Protein AF-A0A424R820-F1 (afdb_monomer_lite)

Sequence (99 aa):
MSPSSQWIGVVITNDLTDKNELLLVLMEECAEVQQEASKLMRFPSNSASDLEKEIGDLLCMIDLLHGWDLIRWDEIEKQAHRKREKLMKFSHFMGEDYE

Structure (mmCIF, N/CA/C/O backbone):
data_AF-A0A424R820-F1
#
_entry.id   AF-A0A424R820-F1
#
loop_
_atom_site.group_PDB
_atom_site.id
_atom_site.type_symbol
_atom_site.label_atom_id
_atom_site.label_alt_id
_atom_site.label_comp_id
_atom_site.label_asym_id
_atom_site.label_entity_id
_atom_site.label_seq_id
_atom_site.pdbx_PDB_ins_code
_atom_site.Car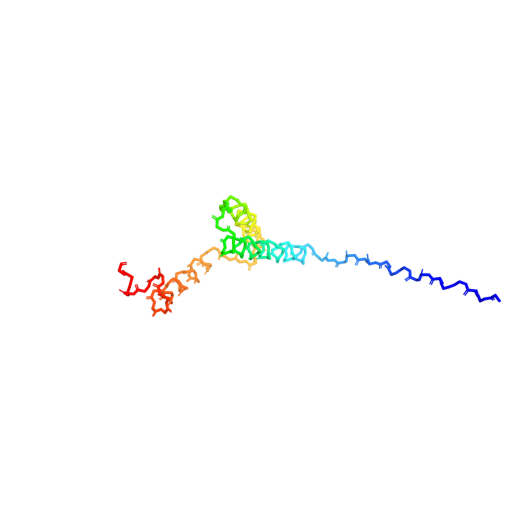tn_x
_atom_site.Cartn_y
_atom_site.Cartn_z
_atom_site.occupancy
_atom_site.B_iso_or_equiv
_atom_site.auth_seq_id
_atom_site.auth_comp_id
_atom_site.auth_asym_id
_atom_site.auth_atom_id
_atom_site.pdbx_PDB_model_num
ATOM 1 N N . MET A 1 1 ? 36.430 44.517 7.834 1.00 44.62 1 MET A N 1
ATOM 2 C CA . MET A 1 1 ? 35.455 44.051 6.825 1.00 44.62 1 MET A CA 1
ATOM 3 C C . MET A 1 1 ? 35.790 42.595 6.537 1.00 44.62 1 MET A C 1
ATOM 5 O O . MET A 1 1 ? 36.852 42.357 5.979 1.00 44.62 1 MET A O 1
ATOM 9 N N . SER A 1 2 ? 35.001 41.630 7.026 1.00 52.47 2 SER A N 1
ATOM 10 C CA . SER A 1 2 ? 35.231 40.211 6.709 1.00 52.47 2 SER A CA 1
ATOM 11 C C . SER A 1 2 ? 34.628 39.892 5.337 1.00 52.47 2 SER A C 1
ATOM 13 O O . SER A 1 2 ? 33.530 40.380 5.053 1.00 52.47 2 SER A O 1
ATOM 15 N N . PRO A 1 3 ? 35.294 39.100 4.479 1.00 54.66 3 PRO A N 1
ATOM 16 C CA . PRO A 1 3 ? 34.690 38.650 3.238 1.00 54.66 3 PRO A CA 1
ATOM 17 C C . PRO A 1 3 ? 33.542 37.695 3.562 1.00 54.66 3 PRO A C 1
ATOM 19 O O . PRO A 1 3 ? 33.661 36.807 4.404 1.00 54.66 3 PRO A O 1
ATOM 22 N N . SER A 1 4 ? 32.425 37.952 2.898 1.00 61.81 4 SER A N 1
ATOM 23 C CA . SER A 1 4 ? 31.181 37.193 2.870 1.00 61.81 4 SER A CA 1
ATOM 24 C C . SER A 1 4 ? 31.383 35.677 2.828 1.00 61.81 4 SER A C 1
ATOM 26 O O . SER A 1 4 ? 32.080 35.168 1.950 1.00 61.81 4 SER A O 1
ATOM 28 N N . SER A 1 5 ? 30.691 34.962 3.718 1.00 61.44 5 SER A N 1
ATOM 29 C CA . SER A 1 5 ? 30.490 33.515 3.644 1.00 61.44 5 SER A CA 1
ATOM 30 C C . SER A 1 5 ? 29.793 33.163 2.330 1.00 61.44 5 SER A C 1
ATOM 32 O O . SER A 1 5 ? 28.593 33.380 2.164 1.00 61.44 5 SER A O 1
ATOM 34 N N . GLN A 1 6 ? 30.564 32.660 1.374 1.00 61.12 6 GLN A N 1
ATOM 35 C CA . GLN A 1 6 ? 30.056 32.162 0.108 1.00 61.12 6 GLN A CA 1
ATOM 36 C C . GLN A 1 6 ? 29.295 30.862 0.399 1.00 61.12 6 GLN A C 1
ATOM 38 O O . GLN A 1 6 ? 29.892 29.878 0.833 1.00 61.12 6 GLN A O 1
ATOM 43 N N . TRP A 1 7 ? 27.969 30.872 0.228 1.00 70.06 7 TRP A N 1
ATOM 44 C CA . TRP A 1 7 ? 27.159 29.656 0.274 1.00 70.06 7 TRP A CA 1
ATOM 45 C C . TRP A 1 7 ? 27.681 28.696 -0.799 1.00 70.06 7 TRP A C 1
ATOM 47 O O . TRP A 1 7 ? 27.469 28.904 -1.992 1.00 70.06 7 TRP A O 1
ATOM 57 N N . ILE A 1 8 ? 28.383 27.651 -0.372 1.00 66.19 8 ILE A N 1
ATOM 58 C CA . ILE A 1 8 ? 28.650 26.465 -1.184 1.00 66.19 8 ILE A CA 1
ATOM 59 C C . ILE A 1 8 ? 27.324 25.718 -1.294 1.00 66.19 8 ILE A C 1
ATOM 61 O O . ILE A 1 8 ? 27.014 24.844 -0.490 1.00 66.19 8 ILE A O 1
ATOM 65 N N . GLY A 1 9 ? 26.486 26.153 -2.237 1.00 64.75 9 GLY A N 1
ATOM 66 C CA . GLY A 1 9 ? 25.262 25.448 -2.587 1.00 64.75 9 GLY A CA 1
ATOM 67 C C . GLY A 1 9 ? 25.628 24.033 -3.013 1.00 64.75 9 GLY A C 1
ATOM 68 O O . GLY A 1 9 ? 26.233 23.840 -4.066 1.00 64.75 9 GLY A O 1
ATOM 69 N N . VAL A 1 10 ? 25.313 23.051 -2.170 1.00 76.38 10 VAL A N 1
ATOM 70 C CA . VAL A 1 10 ? 25.388 21.643 -2.552 1.00 76.38 10 VAL A CA 1
ATOM 71 C C . VAL A 1 10 ? 24.343 21.440 -3.640 1.00 76.38 10 VAL A C 1
ATOM 73 O O . VAL A 1 10 ? 23.146 21.571 -3.391 1.00 76.38 10 VAL A O 1
ATOM 76 N N . VAL A 1 11 ? 24.800 21.160 -4.858 1.00 75.25 11 VAL A N 1
ATOM 77 C CA . VAL A 1 11 ? 23.924 20.673 -5.922 1.00 75.25 11 VAL A CA 1
ATOM 78 C C . VAL A 1 11 ? 23.611 19.224 -5.578 1.00 75.25 11 VAL A C 1
ATOM 80 O O . VAL A 1 11 ? 24.491 18.370 -5.641 1.00 75.25 11 VAL A O 1
ATOM 83 N N . ILE A 1 12 ? 22.378 18.961 -5.153 1.00 77.88 12 ILE A N 1
ATOM 84 C CA . ILE A 1 12 ? 21.893 17.593 -4.974 1.00 77.88 12 ILE A CA 1
ATOM 85 C C . ILE A 1 12 ? 21.556 17.066 -6.370 1.00 77.88 12 ILE A C 1
ATOM 87 O O . ILE A 1 12 ? 20.621 17.554 -7.003 1.00 77.88 12 ILE A O 1
ATOM 91 N N . THR A 1 13 ? 22.339 16.112 -6.871 1.00 74.69 13 THR A N 1
ATOM 92 C CA . THR A 1 13 ? 21.993 15.340 -8.071 1.00 74.69 13 THR A CA 1
ATOM 93 C C . THR A 1 13 ? 21.186 14.115 -7.653 1.00 74.69 13 THR A C 1
ATOM 95 O O . THR A 1 13 ? 21.477 13.500 -6.626 1.00 74.69 13 THR A O 1
ATOM 98 N N . ASN A 1 14 ? 20.142 13.780 -8.414 1.00 73.31 14 ASN A N 1
ATOM 99 C CA . ASN A 1 14 ? 19.337 12.586 -8.175 1.00 73.31 14 ASN A CA 1
ATOM 100 C C . ASN A 1 14 ? 19.748 11.498 -9.173 1.00 73.31 14 ASN A C 1
ATOM 102 O O . ASN A 1 14 ? 19.244 11.470 -10.290 1.00 73.31 14 ASN A O 1
ATOM 106 N N . ASP A 1 15 ? 20.676 10.628 -8.773 1.00 78.44 15 ASP A N 1
ATOM 107 C CA . ASP A 1 15 ? 21.154 9.496 -9.584 1.00 78.44 15 ASP A CA 1
ATOM 108 C C . ASP A 1 15 ? 20.404 8.196 -9.227 1.00 78.44 15 ASP A C 1
ATOM 110 O O . ASP A 1 15 ? 20.995 7.117 -9.104 1.00 78.44 15 ASP A O 1
ATOM 114 N N . LEU A 1 16 ? 19.096 8.290 -8.971 1.00 83.50 16 LEU A N 1
ATOM 115 C CA . LEU A 1 16 ? 18.290 7.110 -8.676 1.00 83.50 16 LEU A CA 1
ATOM 116 C C . LEU A 1 16 ? 18.061 6.305 -9.957 1.00 83.50 16 LEU A C 1
ATOM 118 O O . LEU A 1 16 ? 17.778 6.843 -11.019 1.00 83.50 16 LEU A O 1
ATOM 122 N N . THR A 1 17 ? 18.190 4.984 -9.845 1.00 92.56 17 THR A N 1
ATOM 123 C CA . THR A 1 17 ? 17.703 4.079 -10.892 1.00 92.56 17 THR A CA 1
ATOM 124 C C . THR A 1 17 ? 16.179 4.071 -10.881 1.00 92.56 17 THR A C 1
ATOM 126 O O . THR A 1 17 ? 15.590 4.228 -9.812 1.00 92.56 17 THR A O 1
ATOM 129 N N . ASP A 1 18 ? 15.545 3.762 -12.009 1.00 94.75 18 ASP A N 1
ATOM 130 C CA . ASP A 1 18 ? 14.082 3.658 -12.099 1.00 94.75 18 ASP A CA 1
ATOM 131 C C . ASP A 1 18 ? 13.492 2.718 -11.028 1.00 94.75 18 ASP A C 1
ATOM 133 O O . ASP A 1 18 ? 12.434 2.970 -10.459 1.00 94.75 18 ASP A O 1
ATOM 137 N N . LYS A 1 19 ? 14.217 1.645 -10.675 1.00 95.06 19 LYS A N 1
ATOM 138 C CA . LYS A 1 19 ? 13.824 0.739 -9.588 1.00 95.06 19 LYS A CA 1
ATOM 139 C C . LYS A 1 19 ? 13.865 1.420 -8.217 1.00 95.06 19 LYS A C 1
ATOM 141 O O . LYS A 1 19 ? 13.020 1.132 -7.373 1.00 95.06 19 LYS A O 1
ATOM 146 N N . ASN A 1 20 ? 14.845 2.286 -7.969 1.00 95.56 20 ASN A N 1
ATOM 147 C CA . ASN A 1 20 ? 14.894 3.048 -6.725 1.00 95.56 20 ASN A CA 1
ATOM 148 C C . ASN A 1 20 ? 13.778 4.092 -6.676 1.00 95.56 20 ASN A C 1
ATOM 150 O O . ASN A 1 20 ? 13.206 4.279 -5.611 1.00 95.56 20 ASN A O 1
ATOM 154 N N . GLU A 1 21 ? 13.453 4.734 -7.798 1.00 96.12 21 GLU A N 1
ATOM 155 C CA . GLU A 1 21 ? 12.329 5.673 -7.877 1.00 96.12 21 GLU A CA 1
ATOM 156 C C . GLU A 1 21 ? 10.995 4.960 -7.630 1.00 96.12 21 GLU A C 1
ATOM 158 O O . GLU A 1 21 ? 10.200 5.419 -6.817 1.00 96.12 21 GLU A O 1
ATOM 163 N N . LEU A 1 22 ? 10.794 3.774 -8.214 1.00 97.62 22 LEU A N 1
ATOM 164 C CA . LEU A 1 22 ? 9.616 2.941 -7.959 1.00 97.62 22 LEU A CA 1
ATOM 165 C C . LEU A 1 22 ? 9.454 2.610 -6.466 1.00 97.62 22 LEU A C 1
ATOM 167 O O . LEU A 1 22 ? 8.361 2.714 -5.911 1.00 97.62 22 LEU A O 1
ATOM 171 N N . LEU A 1 23 ? 10.547 2.216 -5.804 1.00 97.75 23 LEU A N 1
ATOM 172 C CA . LEU A 1 23 ? 10.538 1.924 -4.368 1.00 97.75 23 LEU A CA 1
ATOM 173 C C . LEU A 1 23 ? 10.395 3.190 -3.512 1.00 97.75 23 LEU A C 1
ATOM 175 O O . LEU A 1 23 ? 9.826 3.114 -2.427 1.00 97.75 23 LEU A O 1
ATOM 179 N N . LEU A 1 24 ? 10.896 4.335 -3.979 1.00 97.56 24 LEU A N 1
ATOM 180 C CA . LEU A 1 24 ? 10.737 5.624 -3.310 1.00 97.56 24 LEU A CA 1
ATOM 181 C C . LEU A 1 24 ? 9.266 6.041 -3.280 1.00 97.56 24 LEU A C 1
ATOM 183 O O . LEU A 1 24 ? 8.755 6.313 -2.198 1.00 97.56 24 LEU A O 1
ATOM 187 N N . VAL A 1 25 ? 8.586 6.002 -4.428 1.00 98.31 25 VAL A N 1
ATOM 188 C CA . VAL A 1 25 ? 7.154 6.325 -4.517 1.00 98.31 25 VAL A CA 1
ATOM 189 C C . VAL A 1 25 ? 6.333 5.340 -3.684 1.00 98.31 25 VAL A C 1
ATOM 191 O O . VAL A 1 25 ? 5.496 5.755 -2.898 1.00 98.31 25 VAL A O 1
ATOM 194 N N . LEU A 1 26 ? 6.642 4.036 -3.723 1.00 98.62 26 LEU A N 1
ATOM 195 C CA . LEU A 1 26 ? 5.984 3.060 -2.842 1.00 98.62 26 LEU A CA 1
ATOM 196 C C . LEU A 1 26 ? 6.087 3.443 -1.353 1.00 98.62 26 LEU A C 1
ATOM 198 O O . LEU A 1 26 ? 5.129 3.266 -0.598 1.00 98.62 26 LEU A O 1
ATOM 202 N N . MET A 1 27 ? 7.260 3.911 -0.909 1.00 98.56 27 MET A N 1
ATOM 203 C CA . MET A 1 27 ? 7.459 4.343 0.477 1.00 98.56 27 MET A CA 1
ATOM 204 C C . MET A 1 27 ? 6.660 5.607 0.806 1.00 98.56 27 MET A C 1
ATOM 206 O O . MET A 1 27 ? 6.167 5.714 1.929 1.00 98.56 27 MET A O 1
ATOM 210 N N . GLU A 1 28 ? 6.540 6.532 -0.146 1.00 98.62 28 GLU A N 1
ATOM 211 C CA . GLU A 1 28 ? 5.716 7.738 -0.032 1.00 98.62 28 GLU A CA 1
ATOM 212 C C . GLU A 1 28 ? 4.246 7.366 0.189 1.00 98.62 28 GLU A C 1
ATOM 214 O O . GLU A 1 28 ? 3.704 7.697 1.243 1.00 98.62 28 GLU A O 1
ATOM 219 N N . GLU A 1 29 ? 3.668 6.526 -0.675 1.00 98.75 29 GLU A N 1
ATOM 220 C CA . GLU A 1 29 ? 2.272 6.078 -0.539 1.00 98.75 29 GLU A CA 1
ATOM 221 C C . GLU A 1 29 ? 2.021 5.335 0.786 1.00 98.75 29 GLU A C 1
ATOM 223 O O . GLU A 1 29 ? 1.001 5.512 1.456 1.00 98.75 29 GLU A O 1
ATOM 228 N N . CYS A 1 30 ? 2.987 4.528 1.248 1.00 98.75 30 CYS A N 1
ATOM 229 C CA . CYS A 1 30 ? 2.897 3.893 2.567 1.00 98.75 30 CYS A CA 1
ATOM 230 C C . CYS A 1 30 ? 2.852 4.921 3.713 1.00 98.75 30 CYS A C 1
ATOM 232 O O . CYS A 1 30 ? 2.155 4.709 4.713 1.00 98.75 30 CYS A O 1
ATOM 234 N N . ALA A 1 31 ? 3.61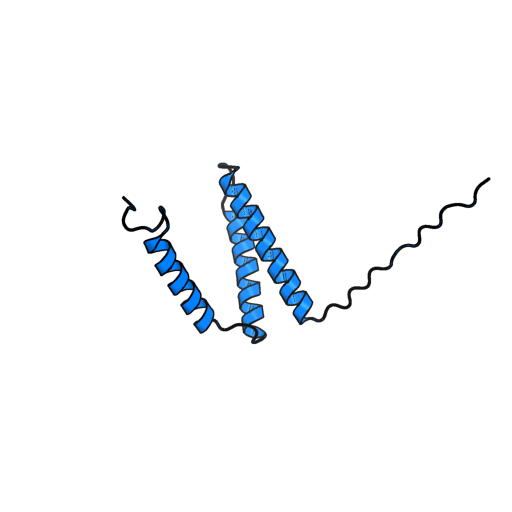3 6.013 3.602 1.00 98.75 31 ALA A N 1
ATOM 235 C CA . ALA A 1 31 ? 3.637 7.076 4.601 1.00 98.75 31 ALA A CA 1
ATOM 236 C C . ALA A 1 31 ? 2.339 7.898 4.589 1.00 98.75 31 ALA A C 1
ATOM 238 O O . ALA A 1 31 ? 1.855 8.276 5.661 1.00 98.75 31 ALA A O 1
ATOM 239 N N . GLU A 1 32 ? 1.752 8.128 3.416 1.00 98.69 32 GLU A N 1
ATOM 240 C CA . GLU A 1 32 ? 0.471 8.822 3.261 1.00 98.69 32 GLU A CA 1
ATOM 241 C C . GLU A 1 32 ? -0.693 7.993 3.820 1.00 98.69 32 GLU A C 1
ATOM 243 O O . GLU A 1 32 ? -1.432 8.485 4.679 1.00 98.69 32 GLU A O 1
ATOM 248 N N . VAL A 1 33 ? -0.767 6.690 3.508 1.00 98.75 33 VAL A N 1
ATOM 249 C CA . VAL A 1 33 ? -1.734 5.761 4.131 1.00 98.75 33 VAL A CA 1
ATOM 250 C C . VA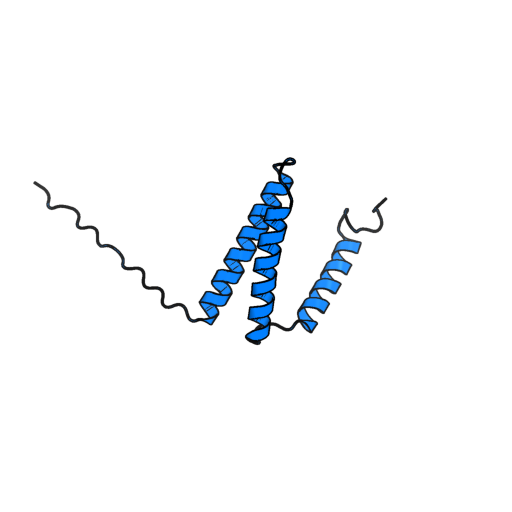L A 1 33 ? -1.610 5.773 5.657 1.00 98.75 33 VAL A C 1
ATOM 252 O O . VAL A 1 33 ? -2.614 5.844 6.376 1.00 98.75 33 VAL A O 1
ATOM 255 N N . GLN A 1 34 ? -0.380 5.734 6.183 1.00 98.62 34 GLN A N 1
ATOM 256 C CA . GLN A 1 34 ? -0.147 5.833 7.624 1.00 98.62 34 GLN A CA 1
ATOM 257 C C . GLN A 1 34 ? -0.673 7.163 8.182 1.00 98.62 34 GLN A C 1
ATOM 259 O O . GLN A 1 34 ? -1.282 7.185 9.258 1.00 98.62 34 GLN A O 1
ATOM 264 N N . GLN A 1 35 ? -0.428 8.274 7.484 1.00 98.19 35 GLN A N 1
ATOM 265 C CA . GLN A 1 35 ? -0.856 9.601 7.907 1.00 98.19 35 GLN A CA 1
ATOM 266 C C . GLN A 1 35 ? -2.388 9.712 7.960 1.00 98.19 35 GLN A C 1
ATOM 268 O O . GLN A 1 35 ? -2.9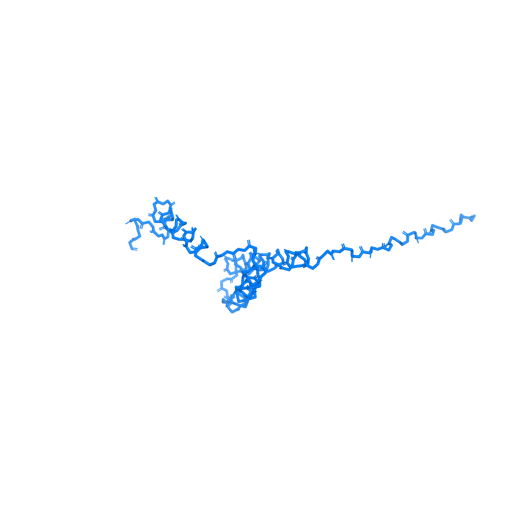14 10.155 8.988 1.00 98.19 35 GLN A O 1
ATOM 273 N N . GLU A 1 36 ? -3.097 9.273 6.919 1.00 97.94 36 GLU A N 1
ATOM 274 C CA . GLU A 1 36 ? -4.561 9.360 6.842 1.00 97.94 36 GLU A CA 1
ATOM 275 C C . GLU A 1 36 ? -5.262 8.425 7.828 1.00 97.94 36 GLU A C 1
ATOM 277 O O . GLU A 1 36 ? -6.171 8.850 8.548 1.00 97.94 36 GLU A O 1
ATOM 282 N N . ALA A 1 37 ? -4.768 7.193 7.997 1.00 97.75 37 ALA A N 1
ATOM 283 C CA . ALA A 1 37 ? -5.259 6.299 9.047 1.00 97.75 37 ALA A CA 1
ATOM 284 C C . ALA A 1 37 ? -5.122 6.952 10.436 1.00 97.75 37 ALA A C 1
ATOM 286 O O . ALA A 1 37 ? -6.028 6.907 11.272 1.00 97.75 37 ALA A O 1
ATOM 287 N N . SER A 1 38 ? -3.999 7.637 10.669 1.00 97.69 38 SER A N 1
ATOM 288 C CA . SER A 1 38 ? -3.739 8.354 11.914 1.00 97.69 38 SER A CA 1
ATOM 289 C C . SER A 1 38 ? -4.659 9.567 12.113 1.00 97.69 38 SER A C 1
ATOM 291 O O . SER A 1 38 ? -5.036 9.873 13.248 1.00 97.69 38 SER A O 1
ATOM 293 N N . LYS A 1 39 ? -5.035 10.270 11.036 1.00 96.94 39 LYS A N 1
ATOM 294 C CA . LYS A 1 39 ? -6.010 11.371 11.080 1.00 96.94 39 LYS A CA 1
ATOM 295 C C . LYS A 1 39 ? -7.402 10.854 11.433 1.00 96.94 39 LYS A C 1
ATOM 297 O O . LYS A 1 39 ? -7.993 11.394 12.364 1.00 96.94 39 LYS A O 1
ATOM 302 N N . LEU A 1 40 ? -7.873 9.777 10.803 1.00 96.19 40 LEU A N 1
ATOM 303 C CA . LEU A 1 40 ? -9.176 9.170 11.115 1.00 96.19 40 LEU A CA 1
ATOM 304 C C . LEU A 1 40 ? -9.300 8.745 12.581 1.00 96.19 40 LEU A C 1
ATOM 306 O O . LEU A 1 40 ? -10.332 8.963 13.208 1.00 96.19 40 LEU A O 1
ATOM 310 N N . MET A 1 41 ? -8.228 8.201 13.164 1.00 95.94 41 MET A N 1
ATOM 311 C CA . MET A 1 41 ? -8.219 7.816 14.579 1.00 95.94 41 MET A CA 1
ATOM 312 C C . MET A 1 41 ? -8.325 9.004 15.545 1.00 95.94 41 MET A C 1
ATOM 314 O O . MET A 1 41 ? -8.785 8.837 16.673 1.00 95.94 41 MET A O 1
ATOM 318 N N . ARG A 1 42 ? -7.850 10.191 15.149 1.00 96.88 42 ARG A N 1
ATOM 319 C CA . ARG A 1 42 ? -7.767 11.372 16.028 1.00 96.88 42 ARG A CA 1
ATOM 320 C C . ARG A 1 42 ? -8.867 12.397 15.784 1.00 96.88 42 ARG A C 1
ATOM 322 O O . ARG A 1 42 ? -9.193 13.153 16.696 1.00 96.88 42 ARG A O 1
ATOM 329 N N . PHE A 1 43 ? -9.405 12.443 14.571 1.00 94.88 43 PHE A N 1
ATOM 330 C CA . PHE A 1 43 ? -10.339 13.465 14.119 1.00 94.88 43 PHE A CA 1
ATOM 331 C C . PHE A 1 43 ? -11.625 12.792 13.621 1.00 94.88 43 PHE A C 1
ATOM 333 O O . PHE A 1 43 ? -11.750 12.499 12.435 1.00 94.88 43 PHE A O 1
ATOM 340 N N . PRO A 1 44 ? -12.603 12.544 14.513 1.00 82.12 44 PRO A N 1
ATOM 341 C CA . PRO A 1 44 ? -13.796 11.745 14.206 1.00 82.12 44 PRO A CA 1
ATOM 342 C C . PRO A 1 44 ? -14.753 12.396 13.194 1.00 82.12 44 PRO A C 1
ATOM 344 O O . PRO A 1 44 ? -15.699 11.757 12.748 1.00 82.12 44 PRO A O 1
ATOM 347 N N . SER A 1 45 ? -14.535 13.664 12.839 1.00 88.75 45 SER A N 1
ATOM 348 C CA . SER A 1 45 ? -15.264 14.364 11.777 1.00 88.75 45 SER A CA 1
ATOM 349 C C . SER A 1 45 ? -14.702 14.112 10.377 1.00 88.75 45 SER A C 1
ATOM 351 O O . SER A 1 45 ? -15.310 14.553 9.404 1.00 88.75 45 SER A O 1
ATOM 353 N N . ASN A 1 46 ? -13.534 13.475 10.259 1.00 89.88 46 ASN A N 1
ATOM 354 C CA . ASN A 1 46 ? -12.910 13.234 8.966 1.00 89.88 46 ASN A CA 1
ATOM 355 C C . ASN A 1 46 ? -13.582 12.057 8.252 1.00 89.88 46 ASN A C 1
ATOM 357 O O . ASN A 1 46 ? -13.890 11.028 8.852 1.00 89.88 46 ASN A O 1
ATOM 361 N N . SER A 1 47 ? -13.787 12.229 6.949 1.00 91.81 47 SER A N 1
ATOM 362 C CA . SER A 1 47 ? -14.237 11.177 6.042 1.00 91.81 47 SER A CA 1
ATOM 363 C C . SER A 1 47 ? -13.089 10.218 5.731 1.00 91.81 47 SER A C 1
ATOM 365 O O . SER A 1 47 ? -11.935 10.636 5.666 1.00 91.81 47 SER A O 1
ATOM 367 N N . ALA A 1 48 ? -13.409 8.949 5.474 1.00 95.50 48 ALA A N 1
ATOM 368 C CA . ALA A 1 48 ? -12.436 7.962 5.010 1.00 95.50 48 ALA A CA 1
ATOM 369 C C . ALA A 1 48 ? -11.979 8.185 3.557 1.00 95.50 48 ALA A C 1
ATOM 371 O O . ALA A 1 48 ? -11.062 7.504 3.120 1.00 95.50 48 ALA A O 1
ATOM 372 N N . SER A 1 49 ? -12.567 9.142 2.832 1.00 97.00 49 SER A N 1
ATOM 373 C CA . SER A 1 49 ? -12.254 9.424 1.422 1.00 97.00 49 SER A CA 1
ATOM 374 C C . SER A 1 49 ? -10.772 9.683 1.155 1.00 97.00 49 SER A C 1
ATOM 376 O O . SER A 1 49 ? -10.253 9.239 0.136 1.00 97.00 49 SER A O 1
ATOM 378 N N . ASP A 1 50 ? -10.082 10.369 2.069 1.00 96.56 50 ASP A N 1
ATOM 379 C CA . ASP A 1 50 ? -8.651 10.647 1.910 1.00 96.56 50 ASP A CA 1
ATOM 380 C C . ASP A 1 50 ? -7.840 9.357 2.109 1.00 96.56 50 ASP A C 1
ATOM 382 O O . ASP A 1 50 ? -6.956 9.050 1.320 1.00 96.56 50 ASP A O 1
ATOM 386 N N . LEU A 1 51 ? -8.219 8.515 3.079 1.00 97.81 51 LEU A N 1
ATOM 387 C CA . LEU A 1 51 ? -7.613 7.191 3.244 1.00 97.81 51 LEU A CA 1
ATOM 388 C C . LEU A 1 51 ? -7.889 6.274 2.038 1.00 97.81 51 LEU A C 1
ATOM 390 O O . LEU A 1 51 ? -7.013 5.513 1.641 1.00 97.81 51 LEU A O 1
ATOM 394 N N . GLU A 1 52 ? -9.091 6.320 1.461 1.00 98.50 52 GLU A N 1
ATOM 395 C CA . GLU A 1 52 ? -9.448 5.554 0.259 1.00 98.50 52 GLU A CA 1
ATOM 396 C C . GLU A 1 52 ? -8.590 5.957 -0.943 1.00 98.50 52 GLU A C 1
ATOM 398 O O . GLU A 1 52 ? -8.151 5.077 -1.684 1.00 98.50 52 GLU A O 1
ATOM 403 N N . LYS A 1 53 ? -8.319 7.260 -1.102 1.00 98.44 53 LYS A N 1
ATOM 404 C CA . LYS A 1 53 ? -7.399 7.774 -2.121 1.00 98.44 53 LYS A CA 1
ATOM 405 C C . LYS A 1 53 ? -6.007 7.166 -1.946 1.00 98.44 53 LYS A C 1
ATOM 407 O O . LYS A 1 53 ? -5.551 6.490 -2.862 1.00 98.44 53 LYS A O 1
ATOM 412 N N . GLU A 1 54 ? -5.398 7.299 -0.766 1.00 98.62 54 GLU A N 1
ATOM 413 C CA . GLU A 1 54 ? -4.011 6.835 -0.582 1.00 98.62 54 GLU A CA 1
ATOM 414 C C . GLU A 1 54 ? -3.890 5.301 -0.601 1.00 98.62 54 GLU A C 1
ATOM 416 O O . GLU A 1 54 ? -2.878 4.745 -1.020 1.00 98.62 54 GLU A O 1
ATOM 421 N N . ILE A 1 55 ? -4.941 4.565 -0.213 1.00 98.62 55 ILE A N 1
ATOM 422 C CA . ILE A 1 55 ? -4.990 3.107 -0.426 1.00 98.62 55 ILE A CA 1
ATOM 423 C C . ILE A 1 55 ? -5.066 2.772 -1.924 1.00 98.62 55 ILE A C 1
ATOM 425 O O . ILE A 1 55 ? -4.473 1.780 -2.352 1.00 98.62 55 ILE A O 1
ATOM 429 N N . GLY A 1 56 ? -5.793 3.564 -2.715 1.00 98.69 56 GLY A N 1
ATOM 430 C CA . GLY A 1 56 ? -5.856 3.429 -4.170 1.00 98.69 56 GLY A CA 1
ATOM 431 C C . GLY A 1 56 ? -4.507 3.687 -4.841 1.00 98.69 56 GLY A C 1
ATOM 432 O O . GLY A 1 56 ? -4.077 2.881 -5.670 1.00 98.69 56 GLY A O 1
ATOM 433 N N . ASP A 1 57 ? -3.815 4.748 -4.429 1.00 98.81 57 ASP A N 1
ATOM 434 C CA . ASP A 1 57 ? -2.477 5.092 -4.919 1.00 98.81 57 ASP A CA 1
ATOM 435 C C . ASP A 1 57 ? -1.457 3.999 -4.519 1.00 98.81 57 ASP A C 1
ATOM 437 O O . ASP A 1 57 ? -0.729 3.473 -5.369 1.00 98.81 57 ASP A O 1
ATOM 441 N N . LEU A 1 58 ? -1.516 3.491 -3.279 1.00 98.69 58 LEU A N 1
ATOM 442 C CA . LEU A 1 58 ? -0.723 2.331 -2.850 1.00 98.69 58 LEU A CA 1
ATOM 443 C C . LEU A 1 58 ? -1.031 1.058 -3.661 1.00 98.69 58 LEU A C 1
ATOM 445 O O . LEU A 1 58 ? -0.112 0.306 -3.994 1.00 98.69 58 LEU A O 1
ATOM 449 N N . LEU A 1 59 ? -2.299 0.790 -3.990 1.00 98.50 59 LEU A N 1
ATOM 450 C CA . LEU A 1 59 ? -2.679 -0.365 -4.811 1.00 98.50 59 LEU A CA 1
ATOM 451 C C . LEU A 1 59 ? -2.078 -0.269 -6.220 1.00 98.50 59 LEU A C 1
ATOM 4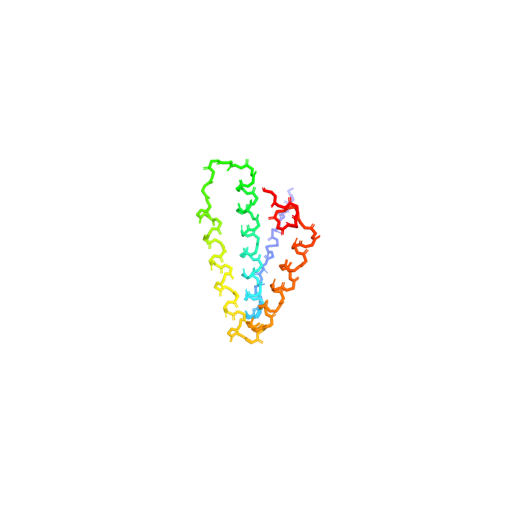53 O O . LEU A 1 59 ? -1.517 -1.255 -6.700 1.00 98.50 59 LEU A O 1
ATOM 457 N N . CYS A 1 60 ? -2.110 0.918 -6.831 1.00 98.69 60 CYS A N 1
ATOM 458 C CA . CYS A 1 60 ? -1.435 1.188 -8.102 1.00 98.69 60 CYS A CA 1
ATOM 459 C C . CYS A 1 60 ? 0.070 0.874 -8.015 1.00 98.69 60 CYS A C 1
ATOM 461 O O . CYS A 1 60 ? 0.629 0.205 -8.888 1.00 98.69 60 CYS A O 1
ATOM 463 N N . MET A 1 61 ? 0.730 1.270 -6.921 1.00 98.62 61 MET A N 1
ATOM 464 C CA . MET A 1 61 ? 2.146 0.957 -6.717 1.00 98.62 61 MET A CA 1
ATOM 465 C C . MET A 1 61 ? 2.408 -0.544 -6.556 1.00 98.62 61 MET A C 1
ATOM 467 O O . MET A 1 61 ? 3.403 -1.048 -7.078 1.00 98.62 61 MET A O 1
ATOM 471 N N . ILE A 1 62 ? 1.517 -1.288 -5.895 1.00 98.38 62 ILE A N 1
ATOM 472 C CA . ILE A 1 62 ? 1.615 -2.754 -5.807 1.00 98.38 62 ILE A CA 1
ATOM 473 C C . ILE A 1 62 ? 1.478 -3.390 -7.202 1.00 98.38 62 ILE A C 1
ATOM 475 O O . ILE A 1 62 ? 2.273 -4.268 -7.546 1.00 98.38 62 ILE A O 1
ATOM 479 N N . ASP A 1 63 ? 0.544 -2.921 -8.035 1.00 98.44 63 ASP A N 1
ATOM 480 C CA . ASP A 1 63 ? 0.411 -3.377 -9.426 1.00 98.44 63 ASP A CA 1
ATOM 481 C C . ASP A 1 63 ? 1.695 -3.132 -10.235 1.00 98.44 63 ASP A C 1
ATOM 483 O O . ASP A 1 63 ? 2.163 -4.022 -10.953 1.00 98.44 63 ASP A O 1
ATOM 487 N N . LEU A 1 64 ? 2.322 -1.961 -10.082 1.00 98.50 64 LEU A N 1
ATOM 488 C CA . LEU A 1 64 ? 3.584 -1.640 -10.757 1.00 98.50 64 LEU A CA 1
ATOM 489 C C . LEU A 1 64 ? 4.735 -2.539 -10.293 1.00 98.50 64 LEU A C 1
ATOM 491 O O . LEU A 1 64 ? 5.476 -3.057 -11.127 1.00 98.50 64 LEU A O 1
ATOM 495 N N . LEU A 1 65 ? 4.872 -2.789 -8.989 1.00 98.38 65 LEU A N 1
ATOM 496 C CA . LEU A 1 65 ? 5.879 -3.720 -8.468 1.00 98.38 65 LEU A CA 1
ATOM 497 C C . LEU A 1 65 ? 5.691 -5.138 -9.030 1.00 98.38 65 LEU A C 1
ATOM 499 O O . LEU A 1 65 ? 6.681 -5.822 -9.307 1.00 98.38 65 LEU A O 1
ATOM 503 N N . HIS A 1 66 ? 4.442 -5.585 -9.19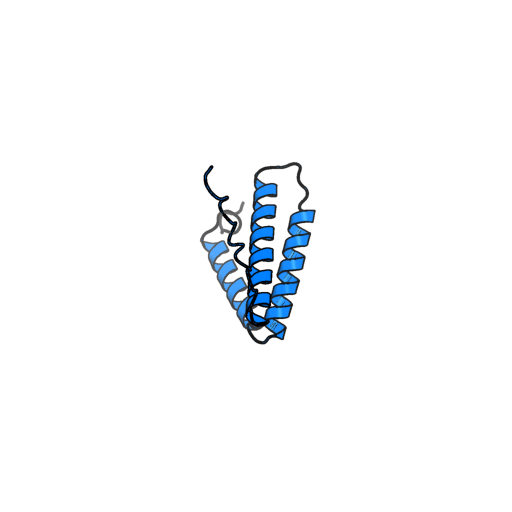8 1.00 98.00 66 HIS A N 1
ATOM 504 C CA . HIS A 1 66 ? 4.151 -6.860 -9.847 1.00 98.00 66 HIS A CA 1
ATOM 505 C C . HIS A 1 66 ? 4.531 -6.835 -11.332 1.00 98.00 66 HIS A C 1
ATOM 507 O O . HIS A 1 66 ? 5.203 -7.751 -11.801 1.00 98.00 66 HIS A O 1
ATOM 513 N N . GLY A 1 67 ? 4.175 -5.770 -12.055 1.00 97.94 67 GLY A N 1
ATOM 514 C CA . GLY A 1 67 ? 4.541 -5.589 -13.463 1.00 97.94 67 GLY A CA 1
ATOM 515 C C . GLY A 1 67 ? 6.055 -5.542 -13.709 1.00 97.94 67 GLY A C 1
ATOM 516 O O . GLY A 1 67 ? 6.520 -5.955 -14.768 1.00 97.94 67 GLY A O 1
ATOM 517 N N . TRP A 1 68 ? 6.830 -5.096 -12.718 1.00 98.06 68 TRP A N 1
ATOM 518 C CA . TRP A 1 68 ? 8.299 -5.091 -12.721 1.00 98.06 68 TRP A CA 1
ATOM 519 C C . TRP A 1 68 ? 8.927 -6.413 -12.247 1.00 98.06 68 TRP A C 1
ATOM 521 O O . TRP A 1 68 ? 10.145 -6.488 -12.076 1.00 98.06 68 TRP A O 1
ATOM 531 N N . ASP A 1 69 ? 8.108 -7.442 -12.015 1.00 97.44 69 ASP A N 1
ATOM 532 C CA . ASP A 1 69 ? 8.512 -8.776 -11.555 1.00 97.44 69 ASP A CA 1
ATOM 533 C C . ASP A 1 69 ? 9.285 -8.752 -10.215 1.00 97.44 69 ASP A C 1
ATOM 535 O O . ASP A 1 69 ? 10.160 -9.574 -9.940 1.00 97.44 69 ASP A O 1
ATOM 539 N N . LEU A 1 70 ? 8.976 -7.771 -9.352 1.00 97.69 70 LEU A N 1
ATOM 540 C CA . LEU A 1 70 ? 9.550 -7.655 -8.004 1.00 97.69 70 LEU A CA 1
ATOM 541 C C . LEU A 1 70 ? 8.746 -8.432 -6.960 1.00 97.69 70 LEU A C 1
ATOM 543 O O . LEU A 1 70 ? 9.289 -8.835 -5.929 1.00 97.69 70 LEU A O 1
ATOM 547 N N . ILE A 1 71 ? 7.455 -8.630 -7.222 1.00 97.81 71 ILE A N 1
ATOM 548 C CA . ILE A 1 71 ? 6.507 -9.342 -6.363 1.00 97.81 71 ILE A CA 1
ATOM 549 C C . ILE A 1 71 ? 5.538 -10.168 -7.210 1.00 97.81 71 ILE A C 1
ATOM 551 O O . ILE A 1 71 ? 5.361 -9.938 -8.407 1.00 97.81 71 ILE A O 1
ATOM 555 N N . ARG A 1 72 ? 4.857 -11.116 -6.565 1.00 98.06 72 ARG A N 1
ATOM 556 C CA . ARG A 1 72 ? 3.826 -11.939 -7.199 1.00 98.06 72 ARG A CA 1
ATOM 557 C C . ARG A 1 72 ? 2.541 -11.900 -6.386 1.00 98.06 72 ARG A C 1
ATOM 559 O O . ARG A 1 72 ? 2.586 -12.078 -5.167 1.00 98.06 72 ARG A O 1
ATOM 566 N N . TRP A 1 73 ? 1.414 -11.718 -7.071 1.00 97.12 73 TRP A N 1
ATOM 567 C CA . TRP A 1 73 ? 0.087 -11.688 -6.454 1.00 97.12 73 TRP A CA 1
ATOM 568 C C . TRP A 1 73 ? -0.225 -12.952 -5.651 1.00 97.12 73 TRP A C 1
ATOM 570 O O . TRP A 1 73 ? -0.675 -12.854 -4.513 1.00 97.12 73 TRP A O 1
ATOM 580 N N . ASP A 1 74 ? 0.121 -14.128 -6.181 1.00 97.94 74 ASP A N 1
ATOM 581 C CA . ASP A 1 74 ? -0.112 -15.409 -5.506 1.00 97.94 74 ASP A CA 1
ATOM 582 C C . ASP A 1 74 ? 0.607 -15.498 -4.149 1.00 97.94 74 ASP A C 1
ATOM 584 O O . ASP A 1 74 ? 0.094 -16.073 -3.189 1.00 97.94 74 ASP A O 1
ATOM 588 N N . GLU A 1 75 ? 1.809 -14.928 -4.054 1.00 98.38 75 GLU A N 1
ATOM 589 C CA . GLU A 1 75 ? 2.564 -14.886 -2.810 1.00 98.38 75 GLU A CA 1
ATOM 590 C C . GLU A 1 75 ? 1.975 -13.856 -1.845 1.00 98.38 75 GLU A C 1
ATOM 592 O O . GLU A 1 75 ? 1.823 -14.149 -0.661 1.00 98.38 75 GLU A O 1
ATOM 597 N N . ILE A 1 76 ? 1.567 -12.684 -2.338 1.00 97.88 76 ILE A N 1
ATOM 598 C CA . ILE A 1 76 ? 0.911 -11.653 -1.521 1.00 97.88 76 ILE A CA 1
ATOM 599 C C . ILE A 1 76 ? -0.380 -12.181 -0.897 1.00 97.88 76 ILE A C 1
ATOM 601 O O . ILE A 1 76 ? -0.583 -12.022 0.308 1.00 97.88 76 ILE A O 1
ATOM 605 N N . GLU A 1 77 ? -1.215 -12.870 -1.670 1.00 97.75 77 GLU A N 1
ATOM 606 C CA . GLU A 1 77 ? -2.458 -13.470 -1.183 1.00 97.75 77 GLU A CA 1
ATOM 607 C C . GLU A 1 77 ? -2.200 -14.505 -0.078 1.00 97.75 77 GLU A C 1
ATOM 609 O O . GLU A 1 77 ? -2.856 -14.474 0.969 1.00 97.75 77 GLU A O 1
ATOM 614 N N . LYS A 1 78 ? -1.186 -15.370 -0.239 1.00 98.50 78 LYS A N 1
ATOM 615 C CA . LYS A 1 78 ? -0.767 -16.311 0.819 1.00 98.50 78 LYS A CA 1
ATOM 616 C C . LYS A 1 78 ? -0.353 -15.571 2.092 1.00 98.50 78 LYS A C 1
ATOM 618 O O . LYS A 1 78 ? -0.740 -15.969 3.196 1.00 98.50 78 LYS A O 1
ATOM 623 N N . GLN A 1 79 ? 0.417 -14.488 1.967 1.00 98.25 79 GLN A N 1
ATOM 624 C CA . GLN A 1 79 ? 0.841 -13.686 3.118 1.00 98.25 79 GLN A CA 1
ATOM 625 C C . GLN A 1 79 ? -0.341 -12.977 3.796 1.00 98.25 79 GLN A C 1
ATOM 627 O O . GLN A 1 79 ? -0.398 -12.938 5.032 1.00 98.25 79 GLN A O 1
ATOM 632 N N . ALA A 1 80 ? -1.302 -12.472 3.019 1.00 97.25 80 ALA A N 1
ATOM 633 C CA . ALA A 1 80 ? -2.526 -11.856 3.520 1.00 97.25 80 ALA A CA 1
ATOM 634 C C . ALA A 1 80 ? -3.390 -12.868 4.288 1.00 97.25 80 ALA A C 1
ATOM 636 O O . ALA A 1 80 ? -3.803 -12.587 5.417 1.00 97.25 80 ALA A O 1
ATOM 637 N N . HIS A 1 81 ? -3.575 -14.077 3.747 1.00 97.50 81 HIS A N 1
ATOM 638 C CA . HIS A 1 81 ? -4.277 -15.164 4.433 1.00 97.50 81 HIS A CA 1
ATOM 639 C C . HIS A 1 81 ? -3.606 -15.510 5.767 1.00 97.50 81 HIS A C 1
ATOM 641 O O . HIS A 1 81 ? -4.245 -15.486 6.819 1.00 97.50 81 HIS A O 1
ATOM 647 N N . ARG A 1 82 ? -2.281 -15.710 5.759 1.00 97.94 82 ARG A N 1
ATOM 648 C CA . ARG A 1 82 ? -1.498 -15.968 6.977 1.00 97.94 82 ARG A CA 1
ATOM 649 C C . ARG A 1 82 ? -1.649 -14.846 8.011 1.00 97.94 82 ARG A C 1
ATOM 651 O O . ARG A 1 82 ? -1.694 -15.105 9.215 1.00 97.94 82 ARG A O 1
ATOM 658 N N . LYS A 1 83 ? -1.683 -13.579 7.580 1.00 96.56 83 LYS A N 1
ATOM 659 C CA . LYS A 1 83 ? -1.901 -12.434 8.479 1.00 96.56 83 LYS A CA 1
ATOM 660 C C . LYS A 1 83 ? -3.313 -12.459 9.064 1.00 96.56 83 LYS A C 1
ATOM 662 O O . LYS A 1 83 ? -3.441 -12.239 10.267 1.00 96.56 83 LYS A O 1
ATOM 667 N N . ARG A 1 84 ? -4.334 -12.767 8.260 1.00 94.62 84 ARG A N 1
ATOM 668 C CA . ARG A 1 84 ? -5.725 -12.915 8.712 1.00 94.62 84 ARG A CA 1
ATOM 669 C C . ARG A 1 84 ? -5.856 -14.009 9.769 1.00 94.62 84 ARG A C 1
ATOM 671 O O . ARG A 1 84 ? -6.395 -13.742 10.833 1.00 94.62 84 ARG A O 1
ATOM 678 N N . GLU A 1 85 ? -5.282 -15.187 9.535 1.00 95.06 85 GLU A N 1
ATOM 679 C CA . GLU A 1 85 ? -5.251 -16.285 10.516 1.00 95.06 85 GLU A CA 1
ATOM 680 C C . GLU A 1 85 ? -4.604 -15.884 11.840 1.00 95.06 85 GLU A C 1
ATOM 682 O O . GLU A 1 85 ? -5.074 -16.269 12.908 1.00 95.06 85 GLU A O 1
ATOM 687 N N . LYS A 1 86 ? -3.528 -15.092 11.790 1.00 94.50 86 LYS A N 1
ATOM 688 C CA . LYS A 1 86 ? -2.910 -14.547 13.003 1.00 94.50 86 LYS A CA 1
ATOM 689 C C . LYS A 1 86 ? -3.817 -13.533 13.699 1.00 94.50 86 LYS A C 1
ATOM 691 O O . LYS A 1 86 ? -3.916 -13.573 14.917 1.00 94.50 86 LYS A O 1
ATOM 696 N N . LEU A 1 87 ? -4.471 -12.633 12.964 1.00 94.69 87 LEU A N 1
ATOM 697 C CA . LEU A 1 87 ? -5.389 -11.656 13.558 1.00 94.69 87 LEU A CA 1
ATOM 698 C C . LEU A 1 87 ? -6.586 -12.343 14.226 1.00 94.69 87 LEU A C 1
ATOM 700 O O . LEU A 1 87 ? -6.883 -12.014 15.364 1.00 94.69 87 LEU A O 1
ATOM 704 N N . MET A 1 88 ? -7.163 -13.376 13.603 1.00 91.06 88 MET A N 1
ATOM 705 C CA . MET A 1 88 ? -8.237 -14.180 14.210 1.00 91.06 88 MET A CA 1
ATOM 706 C C . MET A 1 88 ? -7.830 -14.847 15.534 1.00 91.06 88 MET A C 1
ATOM 708 O O . MET A 1 88 ? -8.680 -15.149 16.357 1.00 91.06 88 MET A O 1
ATOM 712 N N . LYS A 1 89 ? -6.535 -15.085 15.765 1.00 91.06 89 LYS A N 1
ATOM 713 C CA . LYS A 1 89 ? -6.041 -15.688 17.014 1.00 91.06 89 LYS A CA 1
ATOM 714 C C . LYS A 1 89 ? -5.630 -14.669 18.072 1.00 91.06 89 LYS A C 1
ATOM 716 O O . LYS A 1 89 ? -5.580 -15.011 19.246 1.00 91.06 89 LYS A O 1
ATOM 721 N N . PHE A 1 90 ? -5.237 -13.464 17.660 1.00 91.56 90 PHE A N 1
ATOM 722 C CA . PHE A 1 90 ? -4.483 -12.549 18.524 1.00 91.56 90 PHE A CA 1
ATOM 723 C C . PHE A 1 90 ? -5.016 -11.112 18.552 1.00 91.56 90 PHE A C 1
ATOM 725 O O . PHE A 1 90 ? -4.431 -10.284 19.249 1.00 91.56 90 PHE A O 1
ATOM 732 N N . SER A 1 91 ? -6.064 -10.769 17.796 1.00 87.88 91 SER A N 1
ATOM 733 C CA . SER A 1 91 ? -6.650 -9.427 17.824 1.00 87.88 91 SER A CA 1
ATOM 734 C C . SER A 1 91 ? -8.058 -9.429 18.400 1.00 87.88 91 SER A C 1
ATOM 736 O O . SER A 1 91 ? -8.871 -10.296 18.107 1.00 87.88 91 SER A O 1
ATOM 738 N N . HIS A 1 92 ? -8.369 -8.392 19.177 1.00 87.31 92 HIS A N 1
ATOM 739 C CA . HIS A 1 92 ? -9.713 -8.201 19.717 1.00 87.31 92 HIS A CA 1
ATOM 740 C C . HIS A 1 92 ? -10.751 -7.942 18.625 1.00 87.31 92 HIS A C 1
ATOM 742 O O . HIS A 1 92 ? -11.901 -8.296 18.801 1.00 87.31 92 HIS A O 1
ATOM 748 N N . PHE A 1 93 ? -10.365 -7.327 17.503 1.00 87.44 93 PHE A N 1
ATOM 749 C CA . PHE A 1 93 ? -11.316 -6.911 16.469 1.00 87.44 93 PHE A CA 1
ATOM 750 C C . PHE A 1 93 ? -11.657 -8.001 15.434 1.00 87.44 93 PHE A C 1
ATOM 752 O O . PHE A 1 93 ? -12.462 -7.753 14.542 1.00 87.44 93 PHE A O 1
ATOM 759 N N . MET A 1 94 ? -11.004 -9.168 15.497 1.00 84.25 94 MET A N 1
ATOM 760 C CA . MET A 1 94 ? -11.278 -10.322 14.622 1.00 84.25 94 MET A CA 1
ATOM 761 C C . MET A 1 94 ? -11.256 -11.668 15.369 1.00 84.25 94 MET A C 1
ATOM 763 O O . MET A 1 94 ? -11.351 -12.709 14.720 1.00 84.25 94 MET A O 1
ATOM 767 N N . GLY A 1 95 ? -11.029 -11.661 16.685 1.00 77.38 95 GLY A N 1
ATOM 768 C CA . GLY A 1 95 ? -10.847 -12.862 17.499 1.00 77.38 95 GLY A CA 1
ATOM 769 C C . GLY A 1 95 ? -12.137 -13.637 17.758 1.00 77.38 95 GLY A C 1
ATOM 770 O O . GLY A 1 95 ? -13.223 -13.153 17.461 1.00 77.38 95 GLY A O 1
ATOM 771 N N . GLU A 1 96 ? -12.020 -14.832 18.345 1.00 62.56 96 GLU A N 1
ATOM 772 C CA . GLU A 1 96 ? -13.179 -15.651 18.756 1.00 62.56 96 GLU A CA 1
ATOM 773 C C . GLU A 1 96 ? -14.083 -14.942 19.785 1.00 62.56 96 GLU A C 1
ATOM 775 O O . GLU A 1 96 ? -15.270 -15.238 19.852 1.00 62.56 96 GLU A O 1
ATOM 780 N N . ASP A 1 97 ? -13.547 -13.958 20.513 1.00 62.41 97 ASP A N 1
ATOM 781 C CA . ASP A 1 97 ? -14.269 -13.134 21.493 1.00 62.41 97 ASP A CA 1
ATOM 782 C C . ASP A 1 97 ? -14.969 -11.901 20.868 1.00 62.41 97 ASP A C 1
ATOM 784 O O . ASP A 1 97 ? -15.294 -10.943 21.572 1.00 62.41 97 ASP A O 1
ATOM 788 N N . TYR A 1 98 ? -15.148 -11.867 19.540 1.00 54.53 98 TYR A N 1
ATOM 789 C CA . TYR A 1 98 ? -15.898 -10.806 18.858 1.00 54.53 98 TYR A CA 1
ATOM 790 C C . TYR A 1 98 ? -17.411 -11.044 19.037 1.00 54.53 98 TYR A C 1
ATOM 792 O O . TYR A 1 98 ? -18.021 -11.758 18.240 1.00 54.53 98 TYR A O 1
ATOM 800 N N . GLU A 1 99 ? -17.988 -10.490 20.112 1.00 50.81 99 GLU A N 1
ATOM 801 C CA . GLU A 1 99 ? -19.446 -10.427 20.362 1.00 50.81 99 GLU A CA 1
ATOM 802 C C . GLU A 1 99 ? -20.146 -9.332 19.542 1.00 50.81 99 GLU A C 1
ATOM 804 O O . GLU A 1 99 ? -19.684 -8.165 19.567 1.00 50.81 99 GLU A O 1
#

Secondary structure (DSSP, 8-state):
-----------------HHHHHHHHHHHHHHHHHHHHHHHHH-TT--THHHHHHHHHHHHHHHHHHHTTS--HHHHHHHHHHHHHHHHHH-TTTSTT--

pLDDT: mean 89.79, std 13.66, range [44.62, 98.81]

Radius of gyration: 21.25 Å; chains: 1; bounding box: 55×60×35 Å

Foldseek 3Di:
DDDDDDPPPPDDDDPDDPVRVLVVQLVVLVVQLVVLVVCVVVPVPDDCVSNVVSVVSNVVSVVVCVVVVVDDPVVVVVVVVVVLVVCCPPPPCNHPVVD